Protein AF-A0A314Y9D4-F1 (afdb_monomer_lite)

Secondary structure (DSSP, 8-state):
--TT----SS---HHHHHHHHH-TTS-TT--HHHHHHHHHS------HHHHTS-TTSSS--HHHHHHHHHHHHHHHHHHHHHHHT-

Radius of gyration: 14.83 Å; chains: 1; bounding box: 36×33×37 Å

Organism: NCBI:txid2094558

pLDDT: mean 90.2, std 9.46, range [51.91, 97.88]

Foldseek 3Di:
DPPPPDDDPDDDDLQVLVCVVPHVVRDPPDDLQNLCCVQVVDHDDDPPCQVPDPPVDPDDDPVVVVNVVVSVVSVVVSVVSSVVSD

Sequence (86 aa):
MDDYGLVVANFVDLRVLEARRYGWSVPRNLSLKDMAEEVLGQEFQKPKTITTSHWDKPCLSLAQVKYACVDAFVSFEIGRVLRAAD

Structure (mmCIF, N/CA/C/O backbone):
data_AF-A0A314Y9D4-F1
#
_entry.id   AF-A0A314Y9D4-F1
#
loop_
_atom_site.group_PDB
_atom_site.id
_atom_site.type_symbol
_atom_site.label_atom_id
_atom_site.label_alt_id
_atom_site.label_comp_id
_atom_site.label_asym_id
_atom_site.label_entity_id
_atom_site.label_seq_id
_atom_site.pdbx_PDB_ins_code
_atom_site.Cartn_x
_atom_site.Cartn_y
_atom_site.Cartn_z
_atom_site.occupancy
_atom_site.B_iso_or_equiv
_atom_site.auth_seq_id
_atom_site.auth_comp_id
_atom_site.auth_asym_id
_atom_site.auth_atom_id
_atom_site.pdbx_PDB_model_num
ATOM 1 N N . MET A 1 1 ? -0.391 -18.117 -0.094 1.00 55.16 1 MET A N 1
ATOM 2 C CA . MET A 1 1 ? -1.619 -17.803 -0.859 1.00 55.16 1 MET A CA 1
ATOM 3 C C . MET A 1 1 ? -2.701 -18.863 -0.656 1.00 55.16 1 MET A C 1
ATOM 5 O O . MET A 1 1 ? -3.806 -18.650 -1.128 1.00 55.16 1 MET A O 1
ATOM 9 N N . ASP A 1 2 ? -2.440 -19.936 0.101 1.00 58.31 2 ASP A N 1
ATOM 10 C CA . ASP A 1 2 ? -3.337 -21.098 0.165 1.00 58.31 2 ASP A CA 1
ATOM 11 C C . ASP A 1 2 ? -4.183 -21.191 1.441 1.00 58.31 2 ASP A C 1
ATOM 13 O O . ASP A 1 2 ? -4.915 -22.160 1.609 1.00 58.31 2 ASP A O 1
ATOM 17 N N . ASP A 1 3 ? -4.151 -20.181 2.316 1.00 76.69 3 ASP A N 1
ATOM 18 C CA . ASP A 1 3 ? -4.826 -20.246 3.625 1.00 76.69 3 ASP A CA 1
ATOM 19 C C . ASP A 1 3 ? -6.357 -20.400 3.511 1.00 76.69 3 ASP A C 1
ATOM 21 O O . ASP A 1 3 ? -7.003 -20.879 4.439 1.00 76.69 3 ASP A O 1
ATOM 25 N N . TYR A 1 4 ? -6.935 -20.037 2.358 1.00 84.75 4 TYR A N 1
ATOM 26 C CA . TYR A 1 4 ? -8.379 -20.093 2.092 1.00 84.75 4 TYR A CA 1
ATOM 27 C C . TYR A 1 4 ? -8.748 -20.762 0.756 1.00 84.75 4 TYR A C 1
ATOM 29 O O . TYR A 1 4 ? -9.900 -20.680 0.334 1.00 84.75 4 TYR A O 1
ATOM 37 N N . GLY A 1 5 ? -7.792 -21.382 0.050 1.00 89.44 5 GLY A N 1
ATOM 38 C CA . GLY A 1 5 ? -8.033 -21.991 -1.271 1.00 89.44 5 GLY A CA 1
ATOM 39 C C . GLY A 1 5 ? -8.500 -21.009 -2.361 1.00 89.44 5 GLY A C 1
ATOM 40 O O . GLY A 1 5 ? -9.125 -21.420 -3.338 1.00 89.44 5 GLY A O 1
ATOM 41 N N . LEU A 1 6 ? -8.236 -19.709 -2.190 1.00 87.06 6 LEU A N 1
ATOM 42 C CA . LEU A 1 6 ? -8.718 -18.654 -3.079 1.00 87.06 6 LEU A CA 1
ATOM 43 C C . LEU A 1 6 ? -7.667 -18.319 -4.145 1.00 87.06 6 LEU A C 1
ATOM 45 O O . LEU A 1 6 ? -6.571 -17.861 -3.828 1.00 87.06 6 LEU A O 1
ATOM 49 N N . VAL A 1 7 ? -8.016 -18.515 -5.419 1.00 88.62 7 VAL A N 1
ATOM 50 C CA . VAL A 1 7 ? -7.130 -18.226 -6.556 1.00 88.62 7 VAL A CA 1
ATOM 51 C C . VAL A 1 7 ? -7.456 -16.854 -7.136 1.00 88.62 7 VAL A C 1
ATOM 53 O O . VAL A 1 7 ? -8.542 -16.634 -7.671 1.00 88.62 7 VAL A O 1
ATOM 56 N N . VAL A 1 8 ? -6.492 -15.934 -7.088 1.00 87.25 8 VAL A N 1
ATOM 57 C CA . VAL A 1 8 ? -6.597 -14.641 -7.776 1.00 87.25 8 VAL A CA 1
ATOM 58 C C . VAL A 1 8 ? -5.986 -14.787 -9.167 1.00 87.25 8 VAL A C 1
ATOM 60 O O . VAL A 1 8 ? -4.773 -14.737 -9.327 1.00 87.25 8 VAL A O 1
ATOM 63 N N . ALA A 1 9 ? -6.823 -15.007 -10.183 1.00 90.19 9 ALA A N 1
ATOM 64 C CA . ALA A 1 9 ? -6.351 -15.358 -11.527 1.00 90.19 9 ALA A CA 1
ATOM 65 C C . ALA A 1 9 ? -5.655 -14.207 -12.281 1.00 90.19 9 ALA A C 1
ATOM 67 O O . ALA A 1 9 ? -4.823 -14.456 -13.147 1.00 90.19 9 ALA A O 1
ATOM 68 N N . ASN A 1 10 ? -5.999 -12.953 -11.974 1.00 89.94 10 ASN A N 1
ATOM 69 C CA . ASN A 1 10 ? -5.512 -11.778 -12.698 1.00 89.94 10 ASN A CA 1
ATOM 70 C C . ASN A 1 10 ? -5.006 -10.704 -11.726 1.00 89.94 10 ASN A C 1
ATOM 72 O O . ASN A 1 10 ? -5.630 -9.657 -11.560 1.00 89.94 10 ASN A O 1
ATOM 76 N N . PHE A 1 11 ? -3.899 -10.992 -11.041 1.00 90.75 11 PHE A N 1
ATOM 77 C CA . PHE A 1 11 ? -3.178 -10.006 -10.238 1.00 90.75 11 PHE A CA 1
ATOM 78 C C . PHE A 1 11 ? -1.856 -9.637 -10.898 1.00 90.75 11 PHE A C 1
ATOM 80 O O . PHE A 1 11 ? -1.312 -10.371 -11.722 1.00 90.75 11 PH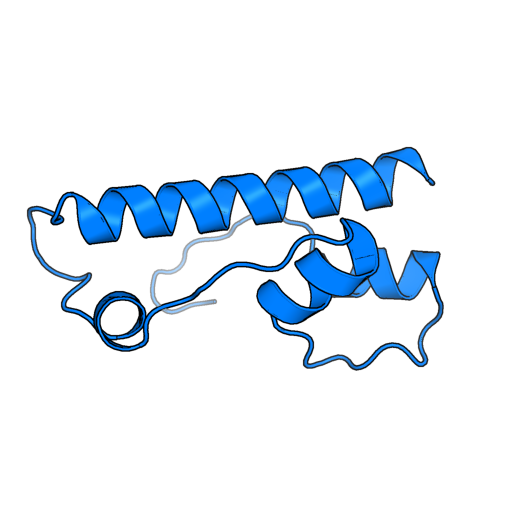E A O 1
ATOM 87 N N . VAL A 1 12 ? -1.329 -8.481 -10.513 1.00 91.00 12 VAL A N 1
ATOM 88 C CA . VAL A 1 12 ? -0.050 -7.983 -11.001 1.00 91.00 12 VAL A CA 1
ATOM 89 C C . VAL A 1 12 ? 0.774 -7.575 -9.797 1.00 91.00 12 VAL A C 1
ATOM 91 O O . VAL A 1 12 ? 0.307 -6.810 -8.957 1.00 91.00 12 VAL A O 1
ATOM 94 N N . ASP A 1 13 ? 1.997 -8.088 -9.713 1.00 91.81 13 ASP A N 1
ATOM 95 C CA . ASP A 1 13 ? 2.944 -7.655 -8.694 1.00 91.81 13 ASP A CA 1
ATOM 96 C C . ASP A 1 13 ? 3.570 -6.321 -9.119 1.00 91.81 13 ASP A C 1
ATOM 98 O O . ASP A 1 13 ? 4.298 -6.255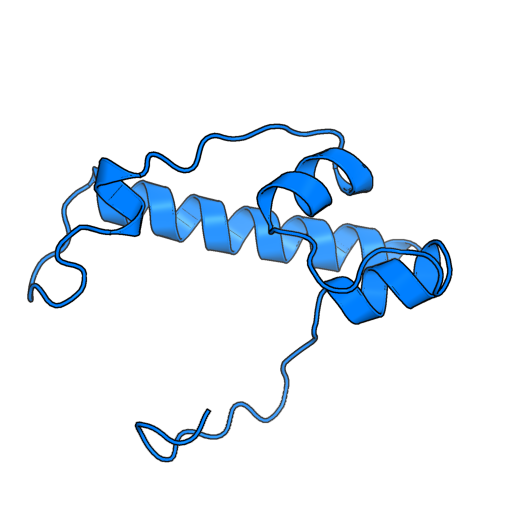 -10.114 1.00 91.81 13 ASP A O 1
ATOM 102 N N . LEU A 1 14 ? 3.276 -5.254 -8.370 1.00 93.25 14 LEU A N 1
ATOM 103 C CA . LEU A 1 14 ? 3.778 -3.912 -8.665 1.00 93.25 14 LEU A CA 1
ATOM 104 C C . LEU A 1 14 ? 5.310 -3.858 -8.671 1.00 93.25 14 LEU A C 1
ATOM 106 O O . LEU A 1 14 ? 5.878 -3.159 -9.501 1.00 93.25 14 LEU A O 1
ATOM 110 N N . ARG A 1 15 ? 5.984 -4.650 -7.829 1.00 91.81 15 ARG A N 1
ATOM 111 C CA . ARG A 1 15 ? 7.456 -4.700 -7.766 1.00 91.81 15 ARG A CA 1
ATOM 112 C C . ARG A 1 15 ? 8.049 -5.251 -9.057 1.00 91.81 15 ARG A C 1
ATOM 114 O O . ARG A 1 15 ? 9.118 -4.840 -9.492 1.00 91.81 15 ARG A O 1
ATOM 121 N N . VAL A 1 16 ? 7.345 -6.190 -9.692 1.00 90.88 16 VAL A N 1
ATOM 122 C CA . VAL A 1 16 ? 7.753 -6.736 -10.992 1.00 90.88 16 VAL A CA 1
ATOM 123 C C . VAL A 1 16 ? 7.559 -5.698 -12.093 1.00 90.88 16 VAL A C 1
ATOM 125 O O . VAL A 1 16 ? 8.410 -5.598 -12.972 1.00 90.88 16 VAL A O 1
ATOM 128 N N . LEU A 1 17 ? 6.471 -4.921 -12.054 1.00 91.12 17 LEU A N 1
ATOM 129 C CA . LEU A 1 17 ? 6.276 -3.814 -12.996 1.00 91.12 17 LEU A CA 1
ATOM 130 C C . LEU A 1 17 ? 7.357 -2.740 -12.837 1.00 91.12 17 LEU A C 1
ATOM 132 O O . LEU A 1 17 ? 7.940 -2.300 -13.822 1.00 91.12 17 LEU A O 1
ATOM 136 N N . GLU A 1 18 ? 7.669 -2.362 -11.603 1.00 89.44 18 GLU A N 1
ATOM 137 C CA . GLU A 1 18 ? 8.701 -1.374 -11.300 1.00 89.44 18 GLU A CA 1
ATOM 138 C C . GLU A 1 18 ? 10.085 -1.843 -11.766 1.00 89.44 18 GLU A C 1
ATOM 140 O O . GLU A 1 18 ? 10.777 -1.117 -12.478 1.00 89.44 18 GLU A O 1
ATOM 145 N N . ALA A 1 19 ? 10.455 -3.098 -11.486 1.00 90.50 19 ALA A N 1
ATOM 146 C CA . ALA A 1 19 ? 11.712 -3.678 -11.959 1.00 90.50 19 ALA A CA 1
ATOM 147 C C . ALA A 1 19 ? 11.800 -3.758 -13.495 1.00 90.50 19 ALA A C 1
ATOM 149 O O . ALA A 1 19 ? 12.882 -3.605 -14.062 1.00 90.50 19 ALA A O 1
ATOM 150 N N . ARG A 1 20 ? 10.678 -3.967 -14.199 1.00 88.50 20 ARG A N 1
ATOM 151 C CA . ARG A 1 20 ? 10.647 -3.887 -15.671 1.00 88.50 20 ARG A CA 1
ATOM 152 C C . ARG A 1 20 ? 10.915 -2.468 -16.167 1.00 88.50 20 ARG A C 1
ATOM 154 O O . ARG A 1 20 ? 11.590 -2.312 -17.180 1.00 88.50 20 ARG A O 1
ATOM 161 N N . ARG A 1 21 ? 10.420 -1.457 -15.449 1.00 85.38 21 ARG A N 1
ATOM 162 C CA . ARG A 1 21 ? 10.536 -0.046 -15.830 1.00 85.38 21 ARG A CA 1
ATOM 163 C C . ARG A 1 21 ? 11.905 0.563 -15.520 1.00 85.38 21 ARG A C 1
ATOM 165 O O . ARG A 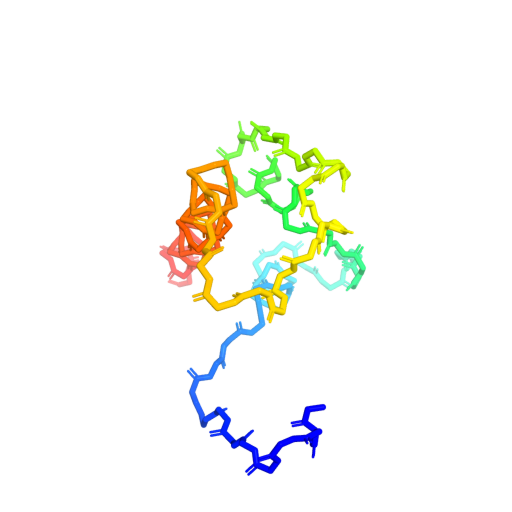1 21 ? 12.434 1.291 -16.361 1.00 85.38 21 ARG A O 1
ATOM 172 N N . TYR A 1 22 ? 12.442 0.295 -14.330 1.00 84.88 22 TYR A N 1
ATOM 173 C CA . TYR A 1 22 ? 13.654 0.933 -13.793 1.00 84.88 22 TYR A CA 1
ATOM 174 C C . TYR A 1 22 ? 14.865 -0.010 -13.711 1.00 84.88 22 TYR A C 1
ATOM 176 O O . TYR A 1 22 ? 15.983 0.437 -13.463 1.00 84.88 22 TYR A O 1
ATOM 184 N N . GLY A 1 23 ? 14.672 -1.305 -13.977 1.00 85.44 23 GLY A N 1
ATOM 185 C CA . GLY A 1 23 ? 15.722 -2.321 -14.010 1.00 85.44 23 GLY A CA 1
ATOM 186 C C . GLY A 1 23 ? 15.673 -3.303 -12.836 1.00 85.44 23 GLY A C 1
ATOM 187 O O . GLY A 1 23 ? 15.135 -3.040 -11.766 1.00 85.44 23 GLY A O 1
ATOM 188 N N . TRP A 1 24 ? 16.285 -4.474 -13.019 1.00 83.06 24 TRP A N 1
ATOM 189 C CA . T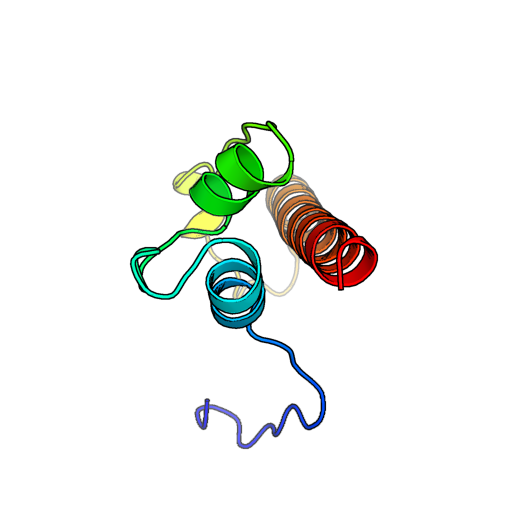RP A 1 24 ? 16.238 -5.577 -12.046 1.00 83.06 24 TRP A CA 1
ATOM 190 C C . TRP A 1 24 ? 17.166 -5.409 -10.835 1.00 83.06 24 TRP A C 1
ATOM 192 O O . TRP A 1 24 ? 17.221 -6.289 -9.978 1.00 83.06 24 TRP A O 1
ATOM 202 N N . SER A 1 25 ? 17.895 -4.294 -10.757 1.00 83.75 25 SER A N 1
ATOM 203 C CA . SER A 1 25 ? 18.616 -3.888 -9.548 1.00 83.75 25 SER A CA 1
ATOM 204 C C . SER A 1 25 ? 17.685 -3.337 -8.467 1.00 83.75 25 SER A C 1
ATOM 206 O O . SER A 1 25 ? 18.119 -3.200 -7.324 1.00 83.75 25 SER A O 1
ATOM 208 N N . VAL A 1 26 ? 16.425 -3.033 -8.812 1.00 76.75 26 VAL A N 1
ATOM 209 C CA . VAL A 1 26 ? 15.404 -2.596 -7.857 1.00 76.75 26 VAL A CA 1
ATOM 210 C C . VAL A 1 26 ? 15.234 -3.660 -6.758 1.00 76.75 26 VAL A C 1
ATOM 212 O O . VAL A 1 26 ? 15.090 -4.853 -7.064 1.00 76.75 26 VAL A O 1
ATOM 215 N N . PRO A 1 27 ? 15.262 -3.276 -5.467 1.00 79.31 27 PRO A N 1
ATOM 216 C CA . PRO A 1 27 ? 15.111 -4.221 -4.371 1.00 79.31 27 PRO A CA 1
ATOM 217 C C . PRO A 1 27 ? 13.793 -4.999 -4.456 1.00 79.31 27 PRO A C 1
ATOM 219 O O . PRO A 1 27 ? 12.713 -4.435 -4.588 1.00 79.31 27 PRO A O 1
ATOM 222 N N . ARG A 1 28 ? 13.846 -6.323 -4.275 1.00 73.81 28 ARG A N 1
ATOM 223 C CA . ARG A 1 28 ? 12.626 -7.159 -4.253 1.00 73.81 28 ARG A CA 1
ATOM 224 C C . ARG A 1 28 ? 11.750 -6.957 -3.008 1.00 73.81 28 ARG A C 1
ATOM 226 O O . ARG A 1 28 ? 10.600 -7.393 -2.991 1.00 73.81 28 ARG A O 1
ATOM 233 N N . ASN A 1 29 ? 12.285 -6.296 -1.984 1.00 81.94 29 ASN A N 1
ATOM 234 C CA . ASN A 1 29 ? 11.621 -6.049 -0.704 1.00 81.94 29 ASN A CA 1
ATOM 235 C C . ASN A 1 29 ? 11.200 -4.580 -0.550 1.00 81.94 29 ASN A C 1
ATOM 237 O O . ASN A 1 29 ? 11.379 -4.006 0.520 1.00 81.94 29 ASN A O 1
ATOM 241 N N . LEU A 1 30 ? 10.663 -3.972 -1.610 1.00 87.06 30 LEU A N 1
ATOM 242 C CA . LEU A 1 30 ? 10.058 -2.646 -1.514 1.00 87.06 30 LEU A CA 1
ATOM 243 C C . LEU A 1 30 ? 8.691 -2.723 -0.842 1.00 87.06 30 LEU A C 1
ATOM 245 O O . LEU A 1 30 ? 7.859 -3.580 -1.165 1.00 87.06 30 LEU A O 1
ATOM 249 N N . SER A 1 31 ? 8.466 -1.827 0.113 1.00 92.06 31 SER A N 1
ATOM 250 C CA . SER A 1 31 ? 7.146 -1.628 0.691 1.00 92.06 31 SER A CA 1
ATOM 251 C C . SER A 1 31 ? 6.294 -0.750 -0.225 1.00 92.06 31 SER A C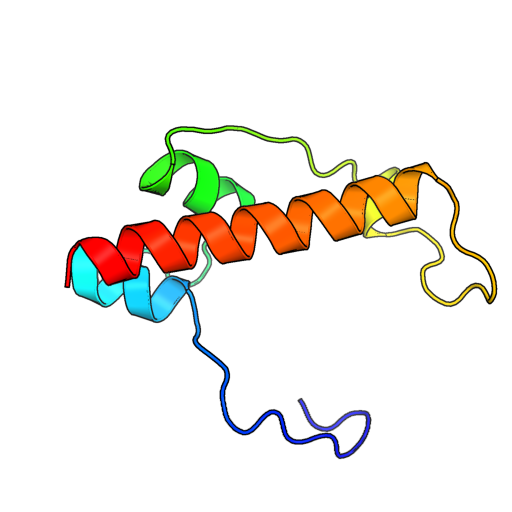 1
ATOM 253 O O . SER A 1 31 ? 6.808 0.031 -1.020 1.00 92.06 31 SER A O 1
ATOM 255 N N . LEU A 1 32 ? 4.967 -0.802 -0.062 1.00 93.94 32 LEU A N 1
ATOM 256 C CA . LEU A 1 32 ? 4.067 0.107 -0.785 1.00 93.94 32 LEU A CA 1
ATOM 257 C C . LEU A 1 32 ? 4.399 1.587 -0.523 1.00 93.94 32 LEU A C 1
ATOM 259 O O . LEU A 1 32 ? 4.114 2.430 -1.364 1.00 93.94 32 LEU A O 1
ATOM 263 N N . LYS A 1 33 ? 4.977 1.903 0.646 1.00 94.38 33 LYS A N 1
ATOM 264 C CA . LYS A 1 33 ? 5.405 3.265 0.970 1.00 94.38 33 LYS A CA 1
ATOM 265 C C . LYS A 1 33 ? 6.585 3.680 0.092 1.00 94.38 33 LYS A C 1
ATOM 267 O O . LYS A 1 33 ? 6.510 4.734 -0.523 1.00 94.38 33 LYS A O 1
ATOM 272 N N . ASP A 1 34 ? 7.608 2.833 0.013 1.00 93.19 34 ASP A N 1
ATOM 273 C CA . ASP A 1 34 ? 8.814 3.109 -0.777 1.00 93.19 34 ASP A CA 1
ATOM 274 C C . ASP A 1 34 ? 8.451 3.268 -2.260 1.00 93.19 34 ASP A C 1
ATOM 276 O O . ASP A 1 34 ? 8.841 4.236 -2.899 1.00 93.19 34 ASP A O 1
ATOM 280 N N . MET A 1 35 ? 7.588 2.386 -2.777 1.00 94.50 35 MET A N 1
ATOM 281 C CA . MET A 1 35 ? 7.112 2.473 -4.162 1.00 94.50 35 MET A CA 1
ATOM 282 C C . MET A 1 35 ? 6.269 3.727 -4.432 1.00 94.50 35 MET A C 1
ATOM 284 O O . MET A 1 35 ? 6.316 4.283 -5.524 1.00 94.50 35 MET A O 1
ATOM 288 N N . ALA A 1 36 ? 5.463 4.184 -3.469 1.00 95.75 36 ALA A N 1
ATOM 289 C CA . ALA A 1 36 ? 4.701 5.423 -3.632 1.00 95.75 36 ALA A CA 1
ATOM 290 C C . ALA A 1 36 ? 5.625 6.648 -3.686 1.00 95.75 36 ALA A C 1
ATOM 292 O O . ALA A 1 36 ? 5.385 7.570 -4.466 1.00 95.75 36 ALA A O 1
ATOM 293 N N . GLU A 1 37 ? 6.693 6.639 -2.894 1.00 94.44 37 GLU A N 1
ATOM 294 C CA . GLU A 1 37 ? 7.707 7.687 -2.913 1.00 94.44 37 GLU A CA 1
ATOM 295 C C . GLU A 1 37 ? 8.471 7.683 -4.243 1.00 94.44 37 GLU A C 1
ATOM 297 O O . GLU A 1 37 ? 8.556 8.718 -4.899 1.00 94.44 37 GLU A O 1
ATOM 302 N N . GLU A 1 38 ? 8.939 6.521 -4.700 1.00 92.00 38 GLU A N 1
ATOM 303 C CA . GLU A 1 38 ? 9.761 6.407 -5.910 1.00 92.00 38 GLU A CA 1
ATOM 304 C C . GLU A 1 38 ? 8.962 6.607 -7.210 1.00 92.00 38 GLU A C 1
ATOM 306 O O . GLU A 1 38 ? 9.405 7.320 -8.112 1.00 92.00 38 GLU A O 1
ATOM 311 N N . VAL A 1 39 ? 7.755 6.037 -7.307 1.00 93.31 39 VAL A N 1
ATOM 312 C CA . VAL A 1 39 ? 6.940 6.081 -8.535 1.00 93.31 39 VAL A CA 1
ATOM 313 C C . VAL A 1 39 ? 6.036 7.312 -8.595 1.00 93.31 39 VAL A C 1
ATOM 315 O O . VAL A 1 39 ? 5.845 7.881 -9.670 1.00 93.31 39 VAL A O 1
ATOM 318 N N . LEU A 1 40 ? 5.440 7.721 -7.468 1.00 95.06 40 LEU A N 1
ATOM 319 C CA . LEU A 1 40 ? 4.473 8.829 -7.430 1.00 95.06 40 LEU A CA 1
ATOM 320 C C . LEU A 1 40 ? 5.060 10.125 -6.854 1.00 95.06 40 LEU A C 1
ATOM 322 O O . LEU A 1 40 ? 4.411 11.169 -6.951 1.00 95.06 40 LEU A O 1
ATOM 326 N N . GLY A 1 41 ? 6.242 10.085 -6.229 1.00 95.44 41 GLY A N 1
ATOM 327 C CA . GLY A 1 41 ? 6.772 11.222 -5.472 1.00 95.44 41 GLY A CA 1
ATOM 328 C C . GLY A 1 41 ? 5.915 11.564 -4.251 1.00 95.44 41 GLY A C 1
ATOM 329 O O . GLY A 1 41 ? 5.858 12.729 -3.859 1.00 95.44 41 GLY A O 1
ATOM 330 N N . GLN A 1 42 ? 5.170 10.593 -3.707 1.00 94.81 42 GLN A N 1
ATOM 331 C CA . GLN A 1 42 ? 4.225 10.808 -2.611 1.00 94.81 42 GLN A CA 1
ATOM 332 C C . GLN A 1 42 ? 4.584 9.963 -1.395 1.00 94.81 42 GLN A C 1
ATOM 334 O O . GLN A 1 42 ? 4.618 8.736 -1.451 1.00 94.81 42 GLN A O 1
ATOM 339 N N . GLU A 1 43 ? 4.737 10.627 -0.255 1.00 93.25 43 GLU A N 1
ATOM 340 C CA . GLU A 1 43 ? 4.861 9.960 1.032 1.00 93.25 43 GLU A CA 1
ATOM 341 C C . GLU A 1 43 ? 3.500 9.812 1.709 1.00 93.25 43 GLU A C 1
ATOM 343 O O . GLU A 1 43 ? 2.664 10.717 1.709 1.00 93.25 43 GLU A O 1
ATOM 348 N N . PHE A 1 44 ? 3.293 8.681 2.379 1.00 90.25 44 PHE A N 1
ATOM 349 C CA . PHE A 1 44 ? 2.139 8.505 3.246 1.00 90.25 44 PHE A CA 1
ATOM 350 C C . PHE A 1 44 ? 2.477 7.679 4.483 1.00 90.25 44 PHE A C 1
ATOM 352 O O . PHE A 1 44 ? 3.448 6.916 4.532 1.00 90.25 44 PHE A O 1
ATOM 359 N N . GLN A 1 45 ? 1.669 7.861 5.525 1.00 88.38 45 GLN A N 1
ATOM 360 C CA . GLN A 1 45 ? 1.846 7.160 6.785 1.00 88.38 45 GLN A CA 1
ATOM 361 C C . GLN A 1 45 ? 1.058 5.857 6.798 1.00 88.38 45 GLN A C 1
ATOM 363 O O . GLN A 1 45 ? -0.123 5.817 6.453 1.00 88.38 45 GLN A O 1
ATOM 368 N N . LYS A 1 46 ? 1.703 4.814 7.320 1.00 89.69 46 LYS A N 1
ATOM 369 C CA . LYS A 1 46 ? 1.062 3.563 7.720 1.00 89.69 46 LYS A CA 1
ATOM 370 C C . LYS A 1 46 ? 1.187 3.407 9.236 1.00 89.69 46 LYS A C 1
ATOM 372 O O . LYS A 1 46 ? 2.157 2.808 9.705 1.00 89.69 46 LYS A O 1
ATOM 377 N N . PRO A 1 47 ? 0.277 4.005 10.032 1.00 92.25 47 PRO A N 1
ATOM 378 C CA . PRO A 1 47 ? 0.386 3.959 11.484 1.00 92.25 47 PRO A CA 1
ATOM 379 C C . PRO A 1 47 ? 0.365 2.512 11.972 1.00 92.25 47 PRO A C 1
ATOM 381 O O . PRO A 1 47 ? -0.597 1.787 11.707 1.00 92.25 47 PRO A O 1
ATOM 384 N N . LYS A 1 48 ? 1.401 2.098 12.716 1.00 92.69 48 LYS A N 1
ATOM 385 C CA . LYS A 1 48 ? 1.518 0.715 13.214 1.00 92.69 48 LYS A CA 1
ATOM 386 C C . LYS A 1 48 ? 0.273 0.277 13.984 1.00 92.69 48 LYS A C 1
ATOM 388 O O . LYS A 1 48 ? -0.232 -0.818 13.763 1.00 92.69 48 LYS A O 1
ATOM 393 N N . THR A 1 49 ? -0.267 1.191 14.790 1.00 95.62 49 THR A N 1
ATOM 394 C CA . THR A 1 49 ? -1.501 1.025 15.569 1.00 95.62 49 THR A CA 1
ATOM 395 C C . THR A 1 49 ? -2.721 0.644 14.734 1.00 95.62 49 THR A C 1
ATOM 397 O O . THR A 1 49 ? -3.632 0.036 15.280 1.00 95.62 49 THR A O 1
ATOM 400 N N . ILE A 1 50 ? -2.749 0.973 13.437 1.00 96.44 50 ILE A N 1
ATOM 401 C CA . ILE A 1 50 ? -3.802 0.563 12.502 1.00 96.44 50 ILE A CA 1
ATOM 402 C C . ILE A 1 50 ? -3.383 -0.699 11.747 1.00 96.44 50 ILE A C 1
ATOM 404 O O . ILE A 1 50 ? -4.168 -1.643 11.679 1.00 96.44 50 ILE A O 1
ATOM 408 N N . THR A 1 51 ? -2.145 -0.769 11.242 1.00 95.00 51 THR A N 1
ATOM 409 C CA . THR A 1 51 ? -1.671 -1.923 10.449 1.00 95.00 51 THR A CA 1
ATOM 410 C C . THR A 1 51 ? -1.759 -3.249 11.199 1.00 95.00 51 THR A C 1
ATOM 412 O O . THR A 1 51 ? -2.108 -4.257 10.600 1.00 95.00 51 THR A O 1
ATOM 415 N N . THR A 1 52 ? -1.514 -3.242 12.513 1.00 95.56 52 THR A N 1
ATOM 416 C CA . THR A 1 52 ? -1.560 -4.434 13.374 1.00 95.56 52 THR A CA 1
ATOM 417 C C . THR A 1 52 ? -2.752 -4.402 14.333 1.00 95.56 52 THR A C 1
ATOM 419 O O . THR A 1 52 ? -2.711 -5.018 15.395 1.00 95.56 52 THR A O 1
ATOM 422 N N . SER A 1 53 ? -3.787 -3.619 14.011 1.00 95.94 53 SER A N 1
ATOM 423 C CA . SER A 1 53 ? -5.035 -3.605 14.778 1.00 95.94 53 SER A CA 1
ATOM 424 C C . SER A 1 53 ? -5.852 -4.880 14.543 1.00 95.94 53 SER A C 1
ATOM 426 O O . SER A 1 53 ? -5.525 -5.704 13.692 1.00 95.94 53 SER A O 1
ATOM 428 N N . HIS A 1 54 ? -6.946 -5.032 15.287 1.00 96.56 54 HIS A N 1
ATOM 429 C CA . HIS A 1 54 ? -7.901 -6.125 15.106 1.00 96.56 54 HIS A CA 1
ATOM 430 C C . HIS A 1 54 ? -8.703 -5.961 13.804 1.00 96.56 54 HIS A C 1
ATOM 432 O O . HIS A 1 54 ? -9.785 -5.364 13.797 1.00 96.56 54 HIS A O 1
ATOM 438 N N . TRP A 1 55 ? -8.141 -6.450 12.701 1.00 97.06 55 TRP A N 1
ATOM 439 C CA . TRP A 1 55 ? -8.770 -6.494 11.374 1.00 97.06 55 TRP A CA 1
ATOM 440 C C . TRP A 1 55 ? -9.796 -7.619 11.219 1.00 97.06 55 TRP A C 1
ATOM 442 O O . TRP A 1 55 ? -10.582 -7.611 10.280 1.00 97.06 55 TRP A O 1
ATOM 452 N N . ASP A 1 56 ? -9.809 -8.555 12.160 1.00 95.38 56 ASP A N 1
ATOM 453 C CA . ASP A 1 56 ? -10.725 -9.689 12.265 1.00 95.38 56 ASP A CA 1
ATOM 454 C C . ASP A 1 56 ? -12.077 -9.330 12.912 1.00 95.38 56 ASP A C 1
ATOM 456 O O . ASP A 1 56 ? -12.968 -10.172 13.022 1.00 95.38 56 ASP A O 1
ATOM 460 N N . LYS A 1 57 ? -12.265 -8.076 13.343 1.00 95.31 57 LYS A N 1
ATOM 461 C CA . LYS A 1 57 ? -13.528 -7.616 13.933 1.00 95.31 57 LYS A CA 1
ATOM 462 C C . LYS A 1 57 ? -14.654 -7.555 12.889 1.00 95.31 57 LYS A C 1
ATOM 464 O O . LYS A 1 57 ? -14.420 -7.061 11.788 1.00 95.31 57 LYS A O 1
ATOM 469 N N . PRO A 1 58 ? -15.905 -7.903 13.259 1.00 96.25 58 PRO A N 1
ATOM 470 C CA . PRO A 1 58 ? -17.057 -7.808 12.354 1.00 96.25 58 PRO A CA 1
ATOM 471 C C . PRO A 1 58 ? -17.315 -6.401 11.796 1.00 96.25 58 PRO A C 1
ATOM 473 O O . PRO A 1 58 ? -17.812 -6.260 10.683 1.00 96.25 58 PRO A O 1
ATOM 476 N N . CYS A 1 59 ? -16.978 -5.360 12.566 1.00 97.38 59 CYS A N 1
ATOM 477 C CA . CYS A 1 59 ? -17.113 -3.963 12.161 1.00 97.38 59 CYS A CA 1
ATOM 478 C C . CYS A 1 59 ? -15.761 -3.255 12.269 1.00 97.38 59 CYS A C 1
ATOM 480 O O . CYS A 1 59 ? -15.156 -3.218 13.345 1.00 97.38 59 CYS A O 1
ATOM 482 N N . LEU A 1 60 ? -15.320 -2.650 11.166 1.00 97.88 60 LEU A N 1
ATOM 483 C CA . LEU A 1 60 ? -14.098 -1.852 11.126 1.00 97.88 60 LEU A CA 1
ATOM 484 C C . LEU A 1 60 ? -14.333 -0.440 11.666 1.00 97.88 60 LEU A C 1
ATOM 486 O O . LEU A 1 60 ? -15.390 0.163 11.479 1.00 97.88 60 LEU A O 1
ATOM 490 N N . SER A 1 61 ? -13.306 0.116 12.301 1.00 97.50 61 SER A N 1
ATOM 491 C CA . SER A 1 61 ? -13.275 1.536 12.650 1.00 97.50 61 SER A CA 1
ATOM 492 C C . SER A 1 61 ? -13.106 2.413 11.405 1.00 97.50 61 SER A C 1
ATOM 494 O O . SER A 1 61 ? -12.518 1.995 10.406 1.00 97.50 61 SER A O 1
ATOM 496 N N . LEU A 1 62 ? -13.525 3.679 11.489 1.00 97.81 62 LEU A N 1
ATOM 497 C CA . LEU A 1 62 ? -13.312 4.648 10.407 1.00 97.81 62 LEU A CA 1
ATOM 498 C C . LEU A 1 62 ? -11.824 4.794 10.036 1.00 97.81 62 LEU A C 1
ATOM 500 O O . LEU A 1 62 ? -11.490 4.965 8.866 1.00 97.81 62 LEU A O 1
ATOM 504 N N . ALA A 1 63 ? -10.923 4.691 11.018 1.00 96.50 63 ALA A N 1
ATOM 505 C CA . ALA A 1 63 ? -9.483 4.751 10.783 1.00 96.50 63 ALA A CA 1
ATOM 506 C C . ALA A 1 63 ? -8.976 3.553 9.960 1.00 96.50 63 ALA A C 1
ATOM 508 O O . ALA A 1 63 ? -8.178 3.744 9.045 1.00 96.50 63 ALA A O 1
ATOM 509 N N . GLN A 1 64 ? -9.469 2.342 10.241 1.00 97.81 64 GLN A N 1
ATOM 510 C CA . GLN A 1 64 ? -9.170 1.144 9.448 1.00 97.81 64 GLN A CA 1
ATOM 511 C C . GLN A 1 64 ? -9.734 1.264 8.029 1.00 97.81 64 GLN A C 1
ATOM 513 O O . GLN A 1 64 ? -9.011 1.018 7.069 1.00 97.81 64 GLN A O 1
ATOM 518 N N . VAL A 1 65 ? -10.984 1.717 7.877 1.00 97.44 65 VAL A N 1
ATOM 519 C CA . VAL A 1 65 ? -11.587 1.936 6.550 1.00 97.44 65 VAL A CA 1
ATOM 520 C C . VAL A 1 65 ? -10.751 2.922 5.736 1.00 97.44 65 VAL A C 1
ATOM 522 O O . VAL A 1 65 ? -10.346 2.610 4.620 1.00 97.44 65 VAL A O 1
ATOM 525 N N . LYS A 1 66 ? -10.408 4.081 6.314 1.00 96.88 66 LYS A N 1
ATOM 526 C CA . LYS A 1 66 ? -9.566 5.081 5.648 1.00 96.88 66 LYS A CA 1
ATOM 527 C C . LYS A 1 66 ? -8.207 4.503 5.250 1.00 96.88 66 LYS A C 1
ATOM 529 O O . LYS A 1 66 ? -7.764 4.734 4.130 1.00 96.88 66 LYS A 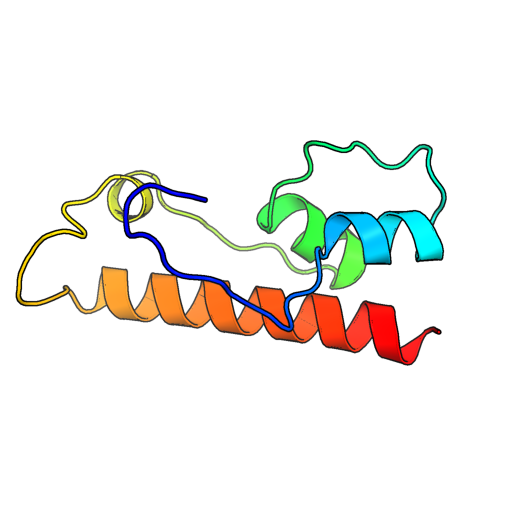O 1
ATOM 534 N N . TYR A 1 67 ? -7.564 3.754 6.144 1.00 95.94 67 TYR A N 1
ATOM 535 C CA . TYR A 1 67 ? -6.287 3.099 5.865 1.00 95.94 67 TYR A CA 1
ATOM 536 C C . TYR A 1 67 ? -6.391 2.135 4.672 1.00 95.94 67 TYR A C 1
ATOM 538 O O . TYR A 1 67 ? -5.601 2.237 3.738 1.00 95.94 67 TYR A O 1
ATOM 546 N N . ALA A 1 68 ? -7.395 1.253 4.663 1.00 96.25 68 ALA A N 1
ATOM 547 C CA . ALA A 1 68 ? -7.597 0.290 3.583 1.00 96.25 68 ALA A CA 1
ATOM 548 C C . ALA A 1 68 ? -7.875 0.981 2.237 1.00 96.25 68 ALA A C 1
ATOM 550 O O . ALA A 1 68 ? -7.330 0.578 1.211 1.00 96.25 68 ALA A O 1
ATOM 551 N N . CYS A 1 69 ? -8.670 2.057 2.242 1.00 97.31 69 CYS A N 1
ATOM 552 C CA . CYS A 1 69 ? -8.929 2.855 1.045 1.00 97.31 69 CYS A CA 1
ATOM 553 C C . CYS A 1 69 ? -7.655 3.507 0.495 1.00 97.31 69 CYS A C 1
ATOM 555 O O . CYS A 1 69 ? -7.446 3.490 -0.715 1.00 97.31 69 CYS A O 1
ATOM 557 N N . VAL A 1 70 ? -6.801 4.060 1.363 1.00 96.50 70 VAL A N 1
ATOM 558 C CA . VAL A 1 70 ? -5.523 4.656 0.946 1.00 96.50 70 VAL A CA 1
ATOM 559 C C . VAL A 1 70 ? -4.595 3.589 0.364 1.00 96.50 70 VAL A C 1
ATOM 561 O O . VAL A 1 70 ? -4.062 3.800 -0.720 1.00 96.50 70 VAL A O 1
ATOM 564 N N . ASP A 1 71 ? -4.455 2.430 1.016 1.00 96.06 71 ASP A N 1
ATOM 565 C CA . ASP A 1 71 ? -3.620 1.331 0.509 1.00 96.06 71 ASP A CA 1
ATOM 566 C C . ASP A 1 71 ? -4.099 0.844 -0.873 1.00 96.06 71 ASP A C 1
ATOM 568 O O . ASP A 1 71 ? -3.279 0.645 -1.774 1.00 96.06 71 ASP A O 1
ATOM 572 N N . ALA A 1 72 ? -5.414 0.713 -1.077 1.00 96.75 72 ALA A N 1
ATOM 573 C CA . ALA A 1 72 ? -5.986 0.331 -2.368 1.00 96.75 72 ALA A CA 1
ATOM 574 C C . ALA A 1 72 ? -5.763 1.405 -3.448 1.00 96.75 72 ALA A C 1
ATOM 576 O O . ALA A 1 72 ? -5.340 1.084 -4.560 1.00 96.75 72 ALA A O 1
ATOM 577 N N . PHE A 1 73 ? -6.008 2.677 -3.118 1.00 96.69 73 PHE A N 1
ATOM 578 C CA . PHE A 1 73 ? -5.839 3.800 -4.041 1.00 96.69 73 PHE A CA 1
ATOM 579 C C . PHE A 1 73 ? -4.382 3.965 -4.485 1.00 96.69 73 PHE A C 1
ATOM 581 O O . PHE A 1 73 ? -4.105 4.039 -5.679 1.00 96.69 73 PHE A O 1
ATOM 588 N N . VAL A 1 74 ? -3.442 3.960 -3.538 1.00 97.00 74 VAL A N 1
ATOM 589 C CA . VAL A 1 74 ? -2.010 4.097 -3.833 1.00 97.00 74 VAL A CA 1
ATOM 590 C C . VAL A 1 74 ? -1.521 2.933 -4.695 1.00 97.00 74 VAL A C 1
ATOM 592 O O . VAL A 1 74 ? -0.814 3.155 -5.675 1.00 97.00 74 VAL A O 1
ATOM 595 N N . SER A 1 75 ? -1.947 1.701 -4.394 1.00 96.50 75 SER A N 1
ATOM 596 C CA . SER A 1 75 ? -1.599 0.526 -5.209 1.00 96.50 75 SER A CA 1
ATOM 597 C C . SER A 1 75 ? -2.085 0.663 -6.655 1.00 96.50 75 SER A C 1
ATOM 599 O O . SER A 1 75 ? -1.355 0.334 -7.592 1.00 96.50 75 SER A O 1
ATOM 601 N N . PHE A 1 76 ? -3.307 1.169 -6.846 1.00 96.00 76 PHE A N 1
ATOM 602 C CA . PHE A 1 76 ? -3.854 1.434 -8.173 1.00 96.00 76 PHE A CA 1
ATOM 603 C C . PHE A 1 76 ? -3.053 2.509 -8.916 1.00 96.00 76 PHE A C 1
ATOM 605 O O . PHE A 1 76 ? -2.660 2.282 -10.059 1.00 96.00 76 PHE A O 1
ATOM 612 N N . GLU A 1 77 ? -2.773 3.645 -8.277 1.00 97.44 77 GLU A N 1
ATOM 613 C CA . GLU A 1 77 ? -2.061 4.758 -8.911 1.00 97.44 77 GLU A CA 1
ATOM 614 C C . GLU A 1 77 ? -0.632 4.383 -9.314 1.00 97.44 77 GLU A C 1
ATOM 616 O O . GLU A 1 77 ? -0.221 4.689 -10.434 1.00 97.44 77 GLU A O 1
ATOM 621 N N . ILE A 1 78 ? 0.094 3.641 -8.469 1.00 95.88 78 ILE A N 1
ATOM 622 C CA . ILE A 1 78 ? 1.415 3.095 -8.817 1.00 95.88 78 ILE A CA 1
ATOM 623 C C . ILE A 1 78 ? 1.304 2.214 -10.065 1.00 95.88 78 ILE A C 1
ATOM 625 O O . ILE A 1 78 ? 2.016 2.424 -11.046 1.00 95.88 78 ILE A O 1
ATOM 629 N N . GLY A 1 79 ? 0.377 1.250 -10.065 1.00 95.31 79 GLY A N 1
ATOM 630 C CA . GLY A 1 79 ? 0.172 0.361 -11.208 1.00 95.31 79 GLY A CA 1
ATOM 631 C C . GLY A 1 79 ? -0.210 1.112 -12.484 1.00 95.31 79 GLY A C 1
ATOM 632 O O . GLY A 1 79 ? 0.270 0.769 -13.564 1.00 95.31 79 GLY A O 1
ATOM 633 N N . ARG A 1 80 ? -1.037 2.156 -12.369 1.00 95.31 80 ARG A N 1
ATOM 634 C CA . ARG A 1 80 ? -1.447 3.016 -13.482 1.00 95.31 80 ARG A CA 1
ATOM 635 C C . ARG A 1 80 ? -0.259 3.775 -14.074 1.00 95.31 80 ARG A C 1
ATOM 637 O O . ARG A 1 80 ? -0.126 3.793 -15.292 1.00 95.31 80 ARG A O 1
ATOM 644 N N . VAL A 1 81 ? 0.597 4.374 -13.242 1.00 94.81 81 VAL A N 1
ATOM 645 C CA . VAL A 1 81 ? 1.791 5.110 -13.695 1.00 94.81 81 VAL A CA 1
ATOM 646 C C . VAL A 1 81 ? 2.806 4.172 -14.342 1.00 94.81 81 VAL A C 1
ATOM 648 O O . VAL A 1 81 ? 3.269 4.458 -15.444 1.00 94.81 81 VAL A O 1
ATOM 651 N N . LEU A 1 82 ? 3.093 3.028 -13.714 1.00 92.56 82 LEU A N 1
ATOM 652 C CA . LEU A 1 82 ? 4.026 2.040 -14.263 1.00 92.56 82 LEU A CA 1
ATOM 653 C C . LEU A 1 82 ? 3.557 1.501 -15.622 1.00 92.56 82 LEU A C 1
ATOM 655 O O . LEU A 1 82 ? 4.370 1.363 -16.527 1.00 92.56 82 LEU A O 1
ATOM 659 N N . ARG A 1 83 ? 2.249 1.258 -15.791 1.00 88.62 83 ARG A N 1
ATOM 660 C CA . ARG A 1 83 ? 1.661 0.773 -17.054 1.00 88.62 83 ARG A CA 1
ATOM 661 C C . ARG A 1 83 ? 1.481 1.843 -18.125 1.00 88.62 83 ARG A C 1
ATOM 663 O O . ARG A 1 83 ? 1.427 1.504 -19.296 1.00 88.62 83 ARG A O 1
ATOM 670 N N . ALA A 1 84 ? 1.326 3.111 -17.752 1.00 70.56 84 ALA A N 1
ATOM 671 C CA . ALA A 1 84 ? 1.244 4.207 -18.720 1.00 70.56 84 ALA A CA 1
ATOM 672 C C . ALA A 1 84 ? 2.606 4.527 -19.361 1.00 70.56 84 ALA A C 1
ATOM 674 O O . ALA A 1 84 ? 2.658 5.263 -20.343 1.00 70.56 84 ALA A O 1
ATOM 675 N N . ALA A 1 85 ? 3.693 4.013 -18.781 1.00 58.53 85 ALA A N 1
ATOM 676 C CA . ALA A 1 85 ? 5.053 4.160 -19.279 1.00 58.53 85 ALA A CA 1
ATOM 677 C C . ALA A 1 85 ? 5.580 2.914 -20.027 1.00 58.53 85 ALA A C 1
ATOM 679 O O . ALA A 1 85 ? 6.751 2.932 -20.413 1.00 58.53 85 ALA A O 1
ATOM 680 N N . ASP A 1 86 ? 4.747 1.873 -20.186 1.00 51.91 86 ASP A N 1
ATOM 681 C CA . ASP A 1 86 ? 4.983 0.694 -21.043 1.00 51.91 86 ASP A CA 1
ATOM 682 C C . ASP A 1 86 ? 4.616 0.986 -22.511 1.00 51.91 86 ASP A C 1
ATOM 684 O O . ASP A 1 86 ? 3.619 1.712 -22.751 1.00 51.91 86 ASP A O 1
#

InterPro domains:
  IPR002562 3'-5' exonuclease domain [PF01612] (4-79)
  IPR012337 Ribonuclease H-like superfamily [SSF53098] (2-83)
  IPR036397 Ribonuclease H superfamily [G3DSA:3.30.420.10] (1-83)
  IPR051132 3'-5' Exonuclease domain-containing protein [PTHR13620] (2-82)